Protein AF-A7RGP4-F1 (afdb_monomer_lite)

Structure (mmCIF, N/CA/C/O backbone):
data_AF-A7RGP4-F1
#
_entry.id   AF-A7RGP4-F1
#
loop_
_atom_site.group_PDB
_atom_site.id
_atom_site.type_symbol
_atom_site.label_atom_id
_atom_site.label_alt_id
_atom_site.label_comp_id
_atom_site.label_asym_id
_atom_site.label_entity_id
_atom_site.label_seq_id
_atom_site.pdbx_PDB_ins_code
_atom_site.Cartn_x
_atom_site.Cartn_y
_atom_site.Cartn_z
_atom_site.occupancy
_atom_site.B_iso_or_equiv
_atom_site.auth_seq_id
_atom_site.auth_comp_id
_atom_site.auth_asym_id
_atom_site.auth_atom_id
_atom_site.pdbx_PDB_model_num
ATOM 1 N N . SER A 1 1 ? -29.056 26.544 8.604 1.00 45.31 1 SER A N 1
ATOM 2 C CA . SER A 1 1 ? -28.317 25.963 7.467 1.00 45.31 1 SER A CA 1
ATOM 3 C C . SER A 1 1 ? -27.435 24.843 7.988 1.00 45.31 1 SER A C 1
ATOM 5 O O . SER A 1 1 ? -26.455 25.127 8.660 1.00 45.31 1 SER A O 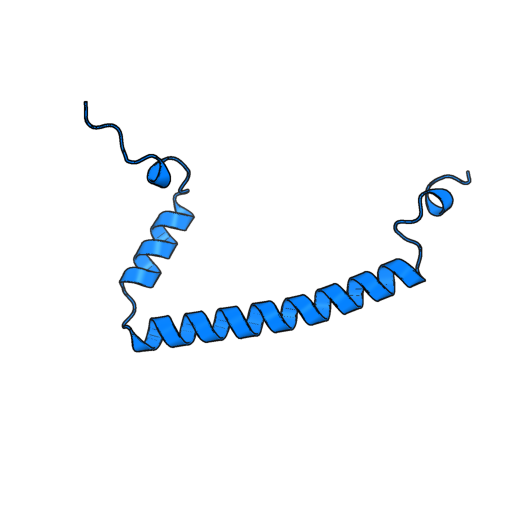1
ATOM 7 N N . ASN A 1 2 ? -27.803 23.583 7.764 1.00 58.06 2 ASN A N 1
ATOM 8 C CA . ASN A 1 2 ? -27.003 22.441 8.212 1.00 58.06 2 ASN A CA 1
ATOM 9 C C . ASN A 1 2 ? -26.416 21.755 6.976 1.00 58.06 2 ASN A C 1
ATOM 11 O O . ASN A 1 2 ? -26.929 20.741 6.516 1.00 58.06 2 ASN A O 1
ATOM 15 N N . SER A 1 3 ? -25.427 22.398 6.354 1.00 65.50 3 SER A N 1
ATOM 16 C CA . SER A 1 3 ? -24.661 21.778 5.274 1.00 65.50 3 SER A CA 1
ATOM 17 C C . SER A 1 3 ? -23.747 20.711 5.880 1.00 65.50 3 SER A C 1
ATOM 19 O O . SER A 1 3 ? -23.122 20.997 6.908 1.00 65.50 3 SER A O 1
ATOM 21 N N . PRO A 1 4 ? -23.663 19.510 5.283 1.00 72.75 4 PRO A N 1
ATOM 22 C CA . PRO A 1 4 ? -22.799 18.457 5.788 1.00 72.75 4 PRO A CA 1
ATOM 23 C C . PRO A 1 4 ? -21.337 18.931 5.884 1.00 72.75 4 PRO A C 1
ATOM 25 O O . PRO A 1 4 ? -20.922 19.838 5.150 1.00 72.75 4 PRO A O 1
ATOM 28 N N . PRO A 1 5 ? -20.555 18.373 6.825 1.00 74.56 5 PRO A N 1
ATOM 29 C CA . PRO A 1 5 ? -19.150 18.718 6.989 1.00 74.56 5 PRO A CA 1
ATOM 30 C C . PRO A 1 5 ? -18.380 18.539 5.679 1.00 74.56 5 PRO A C 1
ATOM 32 O O . PRO A 1 5 ? -18.624 17.587 4.949 1.00 74.56 5 PRO A O 1
ATOM 35 N N . LYS A 1 6 ? -17.397 19.405 5.408 1.00 72.12 6 LYS A N 1
ATOM 36 C CA . LYS A 1 6 ? -16.622 19.363 4.153 1.00 72.12 6 LYS A CA 1
ATOM 37 C C . LYS A 1 6 ? -15.965 18.005 3.875 1.00 72.12 6 LYS A C 1
ATOM 39 O O . LYS A 1 6 ? -15.853 17.636 2.720 1.00 72.12 6 LYS A O 1
ATOM 44 N N . TRP A 1 7 ? -15.573 17.267 4.917 1.00 76.19 7 TRP A N 1
ATOM 45 C CA . TRP A 1 7 ? -14.979 15.930 4.787 1.00 76.19 7 TRP A CA 1
ATOM 46 C C . TRP A 1 7 ? -15.968 14.868 4.286 1.00 76.19 7 TRP A C 1
ATOM 48 O O . TRP A 1 7 ? -15.543 13.838 3.789 1.00 76.19 7 TRP A O 1
ATOM 58 N N . LEU A 1 8 ? -17.272 15.118 4.418 1.00 75.19 8 LEU A N 1
ATOM 59 C CA . LEU A 1 8 ? -18.336 14.220 3.975 1.00 75.19 8 LEU A CA 1
ATOM 60 C C . LEU A 1 8 ? -18.684 14.422 2.490 1.00 75.19 8 LEU A C 1
ATOM 62 O O . LEU A 1 8 ? -19.390 13.603 1.917 1.00 75.19 8 LEU A O 1
ATOM 66 N N . ASN A 1 9 ? -18.242 15.525 1.876 1.00 72.56 9 ASN A N 1
ATOM 67 C CA . ASN A 1 9 ? -18.636 15.873 0.508 1.00 72.56 9 ASN A CA 1
ATOM 68 C C . ASN A 1 9 ? -17.949 15.012 -0.561 1.00 72.56 9 ASN A C 1
ATOM 70 O O . ASN A 1 9 ? -18.490 14.905 -1.656 1.00 72.56 9 ASN A O 1
ATOM 74 N N . ASP A 1 10 ? -16.806 14.406 -0.231 1.00 77.25 10 ASP A N 1
ATOM 75 C CA . ASP A 1 10 ? -15.966 13.659 -1.176 1.00 77.25 10 ASP A CA 1
ATOM 76 C C . ASP A 1 10 ? -15.923 12.150 -0.873 1.00 77.25 10 ASP A C 1
ATOM 78 O O . ASP A 1 10 ? -15.157 11.429 -1.502 1.00 77.25 10 ASP A O 1
ATOM 82 N N . LEU A 1 11 ? -16.708 11.670 0.101 1.00 79.44 11 LEU A N 1
ATOM 83 C CA . LEU A 1 11 ? -16.778 10.241 0.413 1.00 79.44 11 LEU A CA 1
ATOM 84 C C . LEU A 1 11 ? -17.775 9.560 -0.516 1.00 79.44 11 LEU A C 1
ATOM 86 O O . LEU A 1 11 ? -18.974 9.863 -0.504 1.00 79.44 11 LEU A O 1
ATOM 90 N N . GLU A 1 12 ? -17.276 8.618 -1.304 1.00 85.19 12 GLU A N 1
ATOM 91 C CA . GLU A 1 12 ? -18.109 7.760 -2.123 1.00 85.19 12 GLU A CA 1
ATOM 92 C C . GLU A 1 12 ? -18.860 6.756 -1.242 1.00 85.19 12 GLU A C 1
ATOM 94 O O . GLU A 1 12 ? -18.571 6.549 -0.057 1.00 85.19 12 GLU A O 1
ATOM 99 N N . LYS A 1 13 ? -19.872 6.109 -1.825 1.00 82.00 13 LYS A N 1
ATOM 100 C CA . LYS A 1 13 ? -20.656 5.100 -1.110 1.00 82.00 13 LYS A CA 1
ATOM 101 C C . LYS A 1 13 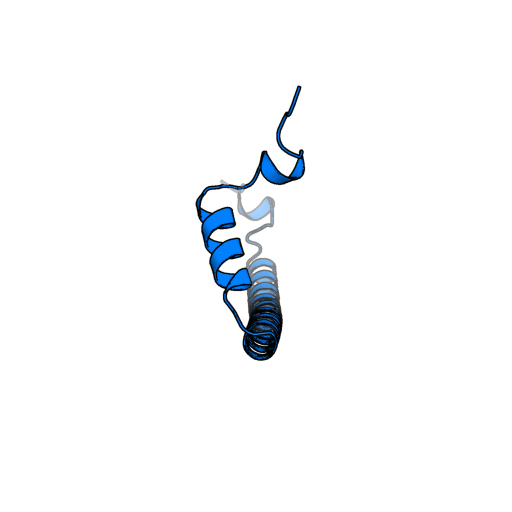? -19.768 3.971 -0.566 1.00 82.00 13 LYS A C 1
ATOM 103 O O . LYS A 1 13 ? -19.983 3.529 0.561 1.00 82.00 13 LYS A O 1
ATOM 108 N N . ASP A 1 14 ? -18.752 3.583 -1.327 1.00 85.00 14 ASP A N 1
ATOM 109 C CA . ASP A 1 14 ? -17.808 2.536 -0.945 1.00 85.00 14 ASP A CA 1
ATOM 110 C C . ASP A 1 14 ? -16.912 2.972 0.228 1.00 85.00 14 ASP A C 1
ATOM 112 O O . ASP A 1 14 ? -16.618 2.163 1.109 1.00 85.00 14 ASP A O 1
ATOM 116 N N . ASP A 1 15 ? -16.548 4.257 0.314 1.00 85.94 15 ASP A N 1
ATOM 117 C CA . ASP A 1 15 ? -15.775 4.792 1.442 1.00 85.94 15 ASP A CA 1
ATOM 118 C C . ASP A 1 15 ? -16.587 4.761 2.741 1.00 85.94 15 ASP A C 1
ATOM 120 O O . ASP A 1 15 ? -16.072 4.426 3.810 1.00 85.94 15 ASP A O 1
ATOM 124 N N . MET A 1 16 ? -17.882 5.079 2.654 1.00 85.62 16 MET A N 1
ATOM 125 C CA . MET A 1 16 ? -18.798 5.012 3.795 1.00 85.62 16 MET A CA 1
ATOM 126 C C . MET A 1 16 ? -19.008 3.574 4.275 1.00 85.62 16 MET A C 1
ATOM 128 O O . MET A 1 16 ? -18.984 3.324 5.484 1.00 85.62 16 MET A O 1
ATOM 132 N N . ASP A 1 17 ? -19.164 2.633 3.342 1.00 86.62 17 ASP A N 1
ATOM 133 C CA . ASP A 1 17 ? -19.307 1.209 3.649 1.00 86.62 17 ASP A CA 1
ATOM 134 C C . ASP A 1 17 ? -18.007 0.670 4.303 1.00 86.62 17 ASP A C 1
ATOM 136 O O . ASP A 1 17 ? -18.060 -0.049 5.307 1.00 86.62 17 ASP A O 1
ATOM 140 N N . MET A 1 18 ? -16.832 1.118 3.843 1.00 87.12 18 MET A N 1
ATOM 141 C CA . MET A 1 18 ? -15.530 0.782 4.437 1.00 87.12 18 MET A CA 1
ATOM 142 C C . MET A 1 18 ? -15.338 1.372 5.846 1.00 87.12 18 MET A C 1
ATOM 144 O O . MET A 1 18 ? -14.847 0.691 6.751 1.00 87.12 18 MET A O 1
ATOM 148 N N . LEU A 1 19 ? -15.749 2.625 6.072 1.00 87.50 19 LEU A N 1
ATOM 149 C CA . LEU A 1 19 ? -15.713 3.256 7.397 1.00 87.50 19 LEU A CA 1
ATOM 150 C C . LEU A 1 19 ? -16.609 2.522 8.397 1.00 87.50 19 LEU A C 1
ATOM 152 O O . LEU A 1 19 ? -16.223 2.337 9.555 1.00 87.50 19 LEU A O 1
ATOM 156 N N . GLN A 1 20 ? -17.788 2.081 7.959 1.00 86.81 20 GLN A N 1
ATOM 157 C CA . GLN A 1 20 ? -18.691 1.296 8.792 1.00 86.81 20 GLN A CA 1
ATOM 158 C C . GLN A 1 20 ? -18.107 -0.085 9.115 1.00 86.81 20 GLN A C 1
ATOM 160 O O . GLN A 1 20 ? -18.195 -0.525 10.265 1.00 86.81 20 GLN A O 1
ATOM 165 N N . GLU A 1 21 ? -17.458 -0.741 8.148 1.00 87.38 21 GLU A N 1
ATOM 166 C CA . GLU A 1 21 ? -16.732 -1.992 8.381 1.00 87.38 21 GLU A CA 1
ATOM 167 C C . GLU A 1 21 ? -15.659 -1.798 9.463 1.00 87.38 21 GLU A C 1
ATOM 169 O O . GLU A 1 21 ? -15.657 -2.528 10.455 1.00 87.38 21 GLU A O 1
ATOM 174 N N . PHE A 1 22 ? -14.808 -0.773 9.347 1.00 86.31 22 PHE A N 1
ATOM 175 C CA . PHE A 1 22 ? -13.770 -0.489 10.343 1.00 86.31 22 PHE A CA 1
ATOM 176 C C . PHE A 1 22 ? -14.329 -0.106 11.716 1.00 86.31 22 PHE A C 1
ATOM 178 O O . PHE A 1 22 ? -13.764 -0.515 12.731 1.00 86.31 22 PHE A O 1
ATOM 185 N N . GLY A 1 23 ? -15.441 0.630 11.765 1.00 86.06 23 GLY A N 1
ATOM 186 C CA . GLY A 1 23 ? -16.126 0.986 13.010 1.00 86.06 23 GLY A CA 1
ATOM 187 C C . GLY A 1 23 ? -16.760 -0.209 13.732 1.00 86.06 23 GLY A C 1
ATOM 188 O O . GLY A 1 23 ? -16.966 -0.148 14.942 1.00 86.06 23 GLY A O 1
ATOM 189 N N . SER A 1 24 ? -17.044 -1.301 13.013 1.00 89.25 24 SER A N 1
ATOM 190 C CA . SER A 1 24 ? -17.567 -2.550 13.585 1.00 89.25 24 SER A CA 1
ATOM 191 C C . SER A 1 24 ? -16.486 -3.465 14.179 1.00 89.25 24 SER A C 1
ATOM 193 O O . SER A 1 24 ? -16.804 -4.401 14.917 1.00 89.25 24 SER A O 1
ATOM 195 N N . LEU A 1 25 ? -15.208 -3.206 13.879 1.00 89.62 25 LEU A N 1
ATOM 196 C CA . LEU A 1 25 ? -14.090 -4.008 14.369 1.00 89.62 25 LEU A CA 1
ATOM 197 C C . LEU A 1 25 ? -13.776 -3.692 15.832 1.00 89.62 25 LEU A C 1
ATOM 199 O O . LEU A 1 25 ? -13.807 -2.548 16.283 1.00 89.62 25 LEU A O 1
ATOM 203 N N . THR A 1 26 ? -13.367 -4.717 16.574 1.00 90.31 26 THR A N 1
ATOM 204 C CA . THR A 1 26 ? -12.752 -4.507 17.889 1.00 90.31 26 THR A CA 1
ATOM 205 C C . THR A 1 26 ? -11.378 -3.848 17.739 1.00 90.31 26 THR A C 1
ATOM 207 O O . THR A 1 26 ? -10.700 -4.016 16.723 1.00 90.31 26 THR A O 1
ATOM 210 N N . THR A 1 27 ? -10.897 -3.161 18.781 1.00 88.00 27 THR 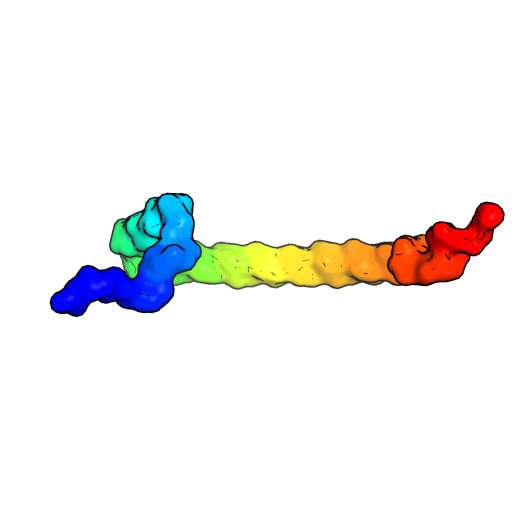A N 1
ATOM 211 C CA . THR A 1 27 ? -9.572 -2.512 18.774 1.00 88.00 27 THR A CA 1
ATOM 212 C C . THR A 1 27 ? -8.447 -3.466 18.358 1.00 88.00 27 THR A C 1
ATOM 214 O O . THR A 1 27 ? -7.548 -3.075 17.620 1.00 88.00 27 THR A O 1
ATOM 217 N N . SER A 1 28 ? -8.499 -4.735 18.782 1.00 90.31 28 SER A N 1
ATOM 218 C CA . SER A 1 28 ? -7.480 -5.725 18.404 1.00 90.31 28 SER A CA 1
ATOM 219 C C . SER A 1 28 ? -7.502 -6.037 16.907 1.00 90.31 28 SER A C 1
ATOM 221 O O . SER A 1 28 ? -6.443 -6.101 16.283 1.00 90.31 28 SER A O 1
ATOM 223 N N . GLN A 1 29 ? -8.693 -6.201 16.328 1.00 90.06 29 GLN A N 1
ATOM 224 C CA . GLN A 1 29 ? -8.861 -6.490 14.901 1.00 90.06 29 GLN A CA 1
ATOM 225 C C . GLN A 1 29 ? -8.462 -5.288 14.042 1.00 90.06 29 GLN A C 1
ATOM 227 O O . GLN A 1 29 ? -7.818 -5.452 13.008 1.00 90.06 29 GLN A O 1
ATOM 232 N N . LEU A 1 30 ? -8.770 -4.069 14.496 1.00 90.94 30 LEU A N 1
ATOM 233 C CA . LEU A 1 30 ? -8.336 -2.850 13.819 1.00 90.94 30 LEU A CA 1
ATOM 234 C C . LEU A 1 30 ? -6.803 -2.756 13.776 1.00 90.94 30 LEU A C 1
ATOM 236 O O . LEU A 1 30 ? -6.226 -2.523 12.716 1.00 90.94 30 LEU A O 1
ATOM 240 N N . MET A 1 31 ? -6.130 -3.009 14.902 1.00 92.31 31 MET A N 1
ATOM 241 C CA . MET A 1 31 ? -4.663 -3.011 14.967 1.00 92.31 31 MET A CA 1
ATOM 242 C C . MET A 1 31 ? -4.028 -4.093 14.086 1.00 92.31 31 MET A C 1
ATOM 244 O O . MET A 1 31 ? -2.944 -3.888 13.537 1.00 92.31 31 MET A O 1
ATOM 248 N N . GLU A 1 32 ? -4.681 -5.244 13.936 1.00 94.06 32 GLU A N 1
ATOM 249 C CA . GLU A 1 32 ? -4.251 -6.288 13.007 1.00 94.06 32 GLU A CA 1
ATOM 250 C C . GLU A 1 32 ? -4.388 -5.841 11.548 1.00 94.06 32 GLU A C 1
ATOM 252 O O . GLU A 1 32 ? -3.433 -5.980 10.783 1.00 94.06 32 GLU A O 1
ATOM 257 N N . LYS A 1 33 ? -5.510 -5.211 11.178 1.00 91.00 33 LYS A N 1
ATOM 258 C CA . LYS A 1 33 ? -5.721 -4.680 9.823 1.00 91.00 33 LYS A CA 1
ATOM 259 C C . LYS A 1 33 ? -4.728 -3.559 9.489 1.00 91.00 33 LYS A C 1
ATOM 261 O O . LYS A 1 33 ? -4.181 -3.548 8.389 1.00 91.00 33 LYS A O 1
ATOM 266 N N . VAL A 1 34 ? -4.391 -2.695 10.454 1.00 93.50 34 VAL A N 1
ATOM 267 C CA . VAL A 1 34 ? -3.327 -1.679 10.310 1.00 93.50 34 VAL A CA 1
ATOM 268 C C . VAL A 1 34 ? -1.966 -2.327 10.040 1.00 93.50 34 VAL A C 1
ATOM 270 O O . VAL A 1 34 ? -1.268 -1.915 9.114 1.00 93.50 34 VAL A O 1
ATOM 273 N N . ARG A 1 35 ? -1.589 -3.368 10.795 1.00 94.81 35 ARG A N 1
ATOM 274 C CA . ARG A 1 35 ? -0.347 -4.116 10.529 1.00 94.81 35 ARG A CA 1
ATOM 275 C C . ARG A 1 35 ? -0.367 -4.788 9.155 1.00 94.81 35 ARG A C 1
ATOM 277 O O . ARG A 1 35 ? 0.640 -4.766 8.455 1.00 94.81 35 ARG A O 1
ATOM 284 N N . GLY A 1 36 ? -1.508 -5.344 8.750 1.00 95.38 36 GLY A N 1
ATOM 285 C CA . GLY A 1 36 ? -1.696 -5.918 7.418 1.00 95.38 36 GLY A CA 1
ATOM 286 C C . GLY A 1 36 ? -1.444 -4.901 6.304 1.00 95.38 36 GLY A C 1
ATOM 287 O O . GLY A 1 36 ? -0.684 -5.183 5.382 1.00 95.38 36 GLY A O 1
ATOM 288 N N . LEU A 1 37 ? -2.004 -3.694 6.427 1.00 95.94 37 LEU A N 1
ATOM 289 C CA . LEU A 1 37 ? -1.785 -2.606 5.469 1.00 95.94 37 LEU A CA 1
ATOM 290 C C . LEU A 1 37 ? -0.323 -2.154 5.420 1.00 95.94 37 LEU A C 1
ATOM 292 O O . LEU A 1 37 ? 0.202 -1.920 4.336 1.00 95.94 37 LEU A O 1
ATOM 296 N N . GLN A 1 38 ? 0.358 -2.074 6.565 1.00 96.81 38 GLN A N 1
ATOM 297 C CA . GLN A 1 38 ? 1.788 -1.748 6.612 1.00 96.81 38 GLN A CA 1
ATOM 298 C C . GLN A 1 38 ? 2.638 -2.807 5.900 1.00 96.81 38 GLN A C 1
ATOM 300 O O . GLN A 1 38 ? 3.528 -2.464 5.122 1.00 96.81 38 GLN A O 1
ATOM 305 N N . ASN A 1 39 ? 2.335 -4.089 6.117 1.00 96.88 39 ASN A N 1
ATOM 306 C CA . ASN A 1 39 ? 3.014 -5.190 5.434 1.00 96.88 39 ASN A CA 1
ATOM 307 C C . ASN A 1 39 ? 2.766 -5.157 3.921 1.00 96.88 39 ASN A C 1
ATOM 309 O O . ASN A 1 39 ? 3.704 -5.333 3.145 1.00 96.88 39 ASN A O 1
ATOM 313 N N . LEU A 1 40 ? 1.525 -4.891 3.502 1.00 97.12 40 LEU A N 1
ATOM 314 C CA . LEU A 1 40 ? 1.172 -4.755 2.092 1.00 97.12 40 LEU A CA 1
ATOM 315 C C . LEU A 1 40 ? 1.904 -3.573 1.448 1.00 97.12 40 LEU A C 1
ATOM 317 O O . LEU A 1 40 ? 2.506 -3.734 0.392 1.00 97.12 40 LEU A O 1
ATOM 321 N N . ALA A 1 41 ? 1.906 -2.405 2.094 1.00 96.69 41 ALA A N 1
ATOM 322 C CA . ALA A 1 41 ? 2.612 -1.224 1.604 1.00 96.69 41 ALA A CA 1
ATOM 323 C C . ALA A 1 41 ? 4.115 -1.490 1.439 1.00 96.69 41 ALA A C 1
ATOM 325 O O . ALA A 1 41 ? 4.713 -1.082 0.446 1.00 96.69 41 ALA A O 1
ATOM 326 N N . PHE A 1 42 ? 4.719 -2.226 2.376 1.00 97.62 42 PHE A N 1
ATOM 327 C CA . PHE A 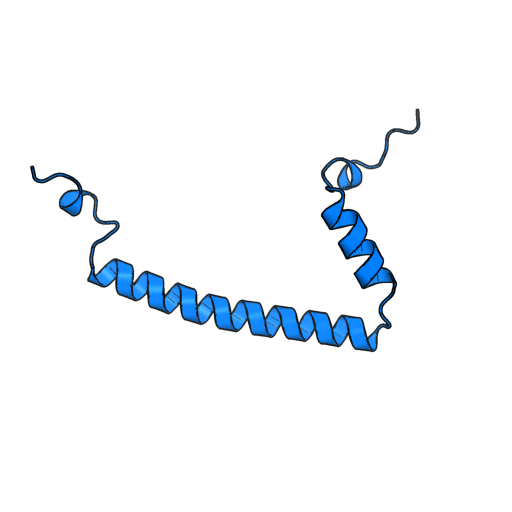1 42 ? 6.112 -2.642 2.266 1.00 97.62 42 PHE A CA 1
ATOM 328 C C . PHE A 1 42 ? 6.349 -3.561 1.058 1.00 97.62 42 PHE A C 1
ATOM 330 O O . PHE A 1 42 ? 7.255 -3.303 0.269 1.00 97.62 42 PHE A O 1
ATOM 337 N N . GLN A 1 43 ? 5.526 -4.600 0.880 1.00 97.69 43 GLN A N 1
ATOM 338 C CA . GLN A 1 43 ? 5.632 -5.519 -0.260 1.00 97.69 43 GLN A CA 1
ATOM 339 C C . GLN A 1 43 ? 5.468 -4.793 -1.598 1.00 97.69 43 GLN A C 1
ATOM 341 O O . GLN A 1 43 ? 6.302 -4.954 -2.487 1.00 97.69 43 GLN A O 1
ATOM 346 N N . LEU A 1 44 ? 4.449 -3.937 -1.709 1.00 97.62 44 LEU A N 1
ATOM 347 C CA . LEU A 1 44 ? 4.216 -3.126 -2.901 1.00 97.62 44 LEU A CA 1
ATOM 348 C C . LEU A 1 44 ? 5.397 -2.200 -3.197 1.00 97.62 44 LEU A C 1
ATOM 350 O O . LEU A 1 44 ? 5.795 -2.092 -4.351 1.00 97.62 44 LEU A O 1
ATOM 354 N N . GLY A 1 45 ? 6.004 -1.591 -2.175 1.00 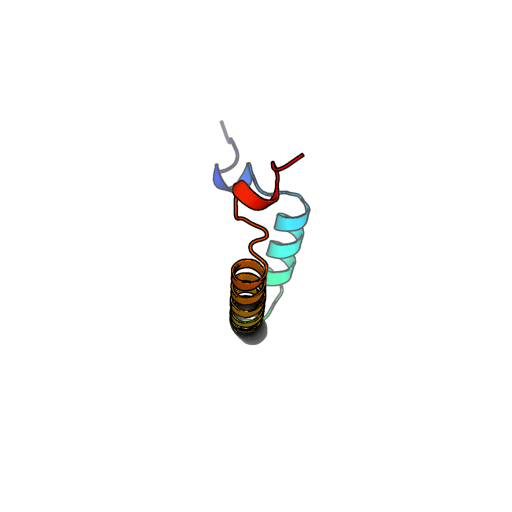97.00 45 GLY A N 1
ATOM 355 C CA . GLY A 1 45 ? 7.190 -0.753 -2.357 1.00 97.00 45 GLY A CA 1
ATOM 356 C C . GLY A 1 45 ? 8.399 -1.525 -2.901 1.00 97.00 45 GLY A C 1
ATOM 357 O O . GLY A 1 45 ? 9.147 -1.003 -3.728 1.00 97.00 45 GLY A O 1
ATOM 358 N N . LEU A 1 46 ? 8.585 -2.783 -2.484 1.00 97.69 46 LEU A N 1
ATOM 359 C CA . LEU A 1 46 ? 9.634 -3.646 -3.039 1.00 97.69 46 LEU A CA 1
ATOM 360 C C . LEU A 1 46 ? 9.365 -3.994 -4.507 1.00 97.69 46 LEU A C 1
ATOM 362 O O . LEU A 1 46 ? 10.279 -3.923 -5.334 1.00 97.69 46 LEU A O 1
ATOM 366 N N . ASP A 1 47 ? 8.123 -4.356 -4.829 1.00 97.44 47 ASP A N 1
ATOM 367 C CA . ASP A 1 47 ? 7.721 -4.693 -6.194 1.00 97.44 47 ASP A CA 1
ATOM 368 C C . ASP A 1 47 ? 7.829 -3.479 -7.122 1.00 97.44 47 ASP A C 1
ATOM 370 O O . ASP A 1 47 ? 8.420 -3.578 -8.198 1.00 97.44 47 ASP A O 1
ATOM 374 N N . GLU A 1 48 ? 7.362 -2.310 -6.685 1.00 95.88 48 GLU A N 1
ATOM 375 C CA . GLU A 1 48 ? 7.488 -1.056 -7.426 1.00 95.88 48 GLU A CA 1
ATOM 376 C C . GLU A 1 48 ? 8.959 -0.718 -7.697 1.00 95.88 48 GLU A C 1
ATOM 378 O O . GLU A 1 48 ? 9.334 -0.471 -8.844 1.00 95.88 48 GLU A O 1
ATOM 383 N N . ALA A 1 49 ? 9.830 -0.781 -6.684 1.00 95.56 49 ALA A N 1
ATOM 384 C CA . ALA A 1 49 ? 11.259 -0.515 -6.858 1.00 95.56 49 ALA A CA 1
ATOM 385 C C . ALA A 1 49 ? 11.913 -1.477 -7.867 1.00 95.56 49 ALA A C 1
ATOM 387 O O . ALA A 1 49 ? 12.763 -1.069 -8.675 1.00 95.56 49 ALA A O 1
ATOM 388 N N . ARG A 1 50 ? 11.503 -2.752 -7.854 1.00 95.75 50 ARG A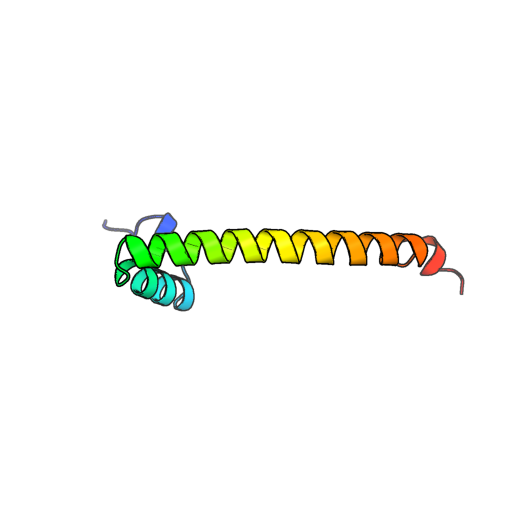 N 1
ATOM 389 C CA . ARG A 1 50 ? 11.964 -3.755 -8.818 1.00 95.75 50 ARG A CA 1
ATOM 390 C C . ARG A 1 50 ? 11.511 -3.408 -10.232 1.00 95.75 50 ARG A C 1
ATOM 392 O O . ARG A 1 50 ? 12.343 -3.398 -11.141 1.00 95.75 50 ARG A O 1
ATOM 399 N N . GLU A 1 51 ? 10.231 -3.111 -10.428 1.00 95.56 51 GLU A N 1
ATOM 400 C CA . GLU A 1 51 ? 9.693 -2.784 -11.751 1.00 95.56 51 GLU A CA 1
ATOM 401 C C . GLU A 1 51 ? 10.257 -1.465 -12.290 1.00 95.56 51 GLU A C 1
ATOM 403 O O . GLU A 1 51 ? 10.637 -1.394 -13.459 1.00 95.56 51 GLU A O 1
ATOM 408 N N . MET A 1 52 ? 10.452 -0.459 -11.438 1.00 93.94 52 MET A N 1
ATOM 409 C CA . MET A 1 52 ? 11.107 0.797 -11.813 1.00 93.94 52 MET A CA 1
ATOM 410 C C . MET A 1 52 ? 12.553 0.578 -12.262 1.00 93.94 52 MET A C 1
ATOM 412 O O . MET A 1 52 ? 12.994 1.132 -13.274 1.00 93.94 52 MET A O 1
ATOM 416 N N . THR A 1 53 ? 13.292 -0.280 -11.557 1.00 93.88 53 THR A N 1
ATOM 417 C CA . THR A 1 53 ? 14.659 -0.657 -11.939 1.00 93.88 53 THR A CA 1
ATOM 418 C C . THR A 1 53 ? 14.674 -1.368 -13.294 1.00 93.88 53 THR A C 1
ATOM 420 O O . THR A 1 53 ? 15.474 -1.019 -14.164 1.00 93.88 53 THR A O 1
ATOM 423 N N . ARG A 1 54 ? 13.754 -2.315 -13.519 1.00 94.00 54 ARG A N 1
ATOM 424 C CA . ARG A 1 54 ? 13.596 -2.999 -14.814 1.00 94.00 54 ARG A CA 1
ATOM 425 C C . ARG A 1 54 ? 13.258 -2.015 -15.931 1.00 94.00 54 ARG A C 1
ATOM 427 O O . ARG A 1 54 ? 13.907 -2.042 -16.973 1.00 94.00 54 ARG A O 1
ATOM 434 N N . GLY A 1 55 ? 12.304 -1.114 -15.704 1.00 93.00 55 GLY A N 1
ATOM 435 C CA . GLY A 1 55 ? 11.914 -0.084 -16.666 1.00 93.00 55 GLY A CA 1
ATOM 436 C C . GLY A 1 55 ? 13.075 0.835 -17.049 1.00 93.00 55 GLY A C 1
ATOM 437 O O . GLY A 1 55 ? 13.247 1.144 -18.229 1.00 93.00 55 GLY A O 1
ATOM 438 N N . LYS A 1 56 ? 13.930 1.195 -16.082 1.00 90.75 56 LYS A N 1
ATOM 439 C CA . LYS A 1 56 ? 15.157 1.964 -16.330 1.00 90.75 56 LYS A CA 1
ATOM 440 C C . LYS A 1 56 ? 16.141 1.214 -17.232 1.00 90.75 56 LYS A C 1
ATOM 442 O O . LYS A 1 56 ? 16.669 1.818 -18.158 1.00 90.75 56 LYS A O 1
ATOM 447 N N . PHE A 1 57 ? 16.379 -0.078 -16.994 1.00 90.75 57 PHE A N 1
ATOM 448 C CA . PHE A 1 57 ? 17.274 -0.888 -17.837 1.00 90.75 57 PHE A CA 1
ATOM 449 C C . PHE A 1 57 ? 16.733 -1.123 -19.248 1.00 90.75 57 PHE A C 1
ATOM 451 O O . PHE A 1 57 ? 17.506 -1.285 -20.187 1.00 90.75 57 PHE A O 1
ATOM 458 N N . LEU A 1 58 ? 15.411 -1.139 -19.392 1.00 90.62 58 LEU A N 1
ATOM 459 C CA . LEU A 1 58 ? 14.736 -1.301 -20.675 1.00 90.62 58 LEU A CA 1
ATOM 460 C C . LEU A 1 58 ? 14.498 0.035 -21.398 1.00 90.62 58 LEU A C 1
ATOM 462 O O . LEU A 1 58 ? 13.917 0.037 -22.480 1.00 90.62 58 LEU A O 1
ATOM 466 N N . SER A 1 59 ? 14.924 1.164 -20.815 1.00 88.00 59 SER A N 1
ATOM 467 C CA . SER A 1 59 ? 14.760 2.518 -21.363 1.00 88.00 59 SER A CA 1
ATOM 468 C C . SER A 1 59 ? 13.333 2.829 -21.844 1.00 88.00 59 SER A C 1
ATOM 470 O O . SER A 1 59 ? 13.135 3.596 -22.790 1.00 88.00 59 SER A O 1
ATOM 472 N N . ILE A 1 60 ? 12.320 2.256 -21.182 1.00 86.56 60 ILE A N 1
ATOM 473 C CA . ILE A 1 60 ? 10.909 2.389 -21.594 1.00 86.56 60 ILE A CA 1
ATOM 474 C C . ILE A 1 60 ? 10.382 3.817 -21.420 1.00 86.56 60 ILE A C 1
ATOM 476 O O . ILE A 1 60 ? 9.441 4.217 -22.094 1.00 86.56 60 ILE A O 1
ATOM 480 N N . LEU A 1 61 ? 10.994 4.585 -20.513 1.00 79.94 61 LEU A N 1
ATOM 481 C CA . LEU A 1 61 ? 10.659 5.985 -20.245 1.00 79.94 61 LEU A CA 1
ATOM 482 C C . LEU A 1 61 ? 11.590 6.967 -20.977 1.00 79.94 61 LEU A C 1
ATOM 484 O O . LEU A 1 61 ? 11.414 8.180 -20.859 1.00 79.94 61 LEU A O 1
ATOM 488 N N . ASP A 1 62 ? 12.597 6.475 -21.706 1.00 82.44 62 ASP A N 1
ATOM 489 C CA . ASP A 1 62 ? 13.495 7.336 -22.473 1.00 82.44 62 ASP A CA 1
ATOM 490 C C . ASP A 1 62 ? 12.761 7.858 -23.717 1.00 82.44 62 ASP A C 1
ATOM 492 O O . ASP A 1 62 ? 12.311 7.096 -24.571 1.00 82.44 62 ASP A O 1
ATOM 496 N N . LYS A 1 63 ? 12.647 9.182 -23.851 1.00 66.69 63 LYS A N 1
ATOM 497 C CA . LYS A 1 63 ? 11.960 9.819 -24.986 1.00 66.69 63 LYS A CA 1
ATOM 498 C C . LYS A 1 63 ? 12.597 9.478 -26.338 1.00 66.69 63 LYS A C 1
ATOM 500 O O . LYS A 1 63 ? 11.925 9.585 -27.361 1.00 66.69 63 LYS A O 1
ATOM 505 N N . SER A 1 64 ? 13.863 9.057 -26.359 1.00 60.69 64 SER A N 1
ATOM 506 C CA . SER A 1 64 ? 14.557 8.658 -27.587 1.00 60.69 64 SER A CA 1
ATOM 507 C C . SER A 1 64 ? 14.150 7.273 -28.118 1.00 60.69 64 SER A C 1
ATOM 509 O O . SER A 1 64 ? 14.320 7.018 -29.312 1.00 60.69 64 SER A O 1
ATOM 511 N N . SER A 1 65 ? 13.568 6.401 -27.281 1.00 56.62 65 SER A N 1
ATOM 512 C CA . SER A 1 65 ? 13.087 5.068 -27.687 1.00 56.62 65 SER A CA 1
ATOM 513 C C . SER A 1 65 ? 11.703 5.111 -28.347 1.00 56.62 65 SER A C 1
ATOM 515 O O . SER A 1 65 ? 11.364 4.232 -29.136 1.00 56.62 65 SER A O 1
ATOM 517 N N . SER A 1 66 ? 10.934 6.178 -28.103 1.00 58.91 66 SER A N 1
ATOM 518 C CA . SER A 1 66 ? 9.574 6.371 -28.631 1.00 58.91 66 SER A CA 1
ATOM 519 C C . SER A 1 66 ? 9.507 7.174 -29.945 1.00 58.91 66 SER A C 1
ATOM 521 O O . SER A 1 66 ? 8.414 7.510 -30.392 1.00 58.91 66 SER A O 1
ATOM 523 N N . GLY A 1 67 ? 10.647 7.502 -30.575 1.00 61.91 67 GLY A N 1
ATOM 524 C CA . GLY A 1 67 ? 10.681 8.477 -31.678 1.00 61.91 67 GLY A CA 1
ATOM 525 C C . GLY A 1 67 ? 11.839 8.376 -32.677 1.00 61.91 67 GLY A C 1
ATOM 526 O O . GLY A 1 67 ? 12.232 9.397 -33.233 1.00 61.91 67 GLY A O 1
ATOM 527 N N . ARG A 1 68 ? 12.392 7.184 -32.938 1.00 55.53 68 ARG A N 1
ATOM 528 C CA . ARG A 1 68 ? 13.147 6.930 -34.185 1.00 55.53 68 ARG A CA 1
ATOM 529 C C . ARG A 1 68 ? 12.327 6.038 -35.111 1.00 55.53 68 ARG A C 1
ATOM 531 O O . ARG A 1 68 ? 12.540 4.829 -35.159 1.00 55.53 68 ARG A O 1
ATOM 538 N N . ARG A 1 69 ? 11.385 6.640 -35.828 1.00 46.47 69 ARG A N 1
ATOM 539 C CA . ARG A 1 69 ? 10.889 6.151 -37.118 1.00 46.47 69 ARG A CA 1
ATOM 540 C C . ARG A 1 69 ? 10.767 7.341 -38.048 1.00 46.47 69 ARG A C 1
ATOM 542 O O . ARG A 1 69 ? 10.328 8.399 -37.548 1.00 46.47 69 ARG A O 1
#

Organism: Nematostella vectensis (NCBI:txid45351)

Sequence (69 aa):
SNSPPKWLNDLEKDDMDMLQEFGSLTTSQLMEKVRGLQNLAFQLGLDEAREMTRGKFLSILDKSSSGRR

pLDDT: mean 84.52, std 13.18, range [45.31, 97.69]

InterPro domains:
  IPR018737 Protein LIN52 [PF10044] (2-62)
  IPR018737 Protein LIN52 [PTHR31489] (2-65)

Radius of gyration: 21.04 Å; chains: 1; bounding box: 46×32×56 Å

Foldseek 3Di:
DCDDDPVVPPQDPVNVVVVVVLVPDDPVVNVVVVVVVVVVVVVVVVVVVVVVVVCVVVVVVPPVVVDDD

Secondary structure (DSSP, 8-state):
--PPPGGGTT--HHHHHHHHHHHHS-HHHHHHHHHHHHHHHHHHHHHHHHHHHHHHHTTTT-TTTT---